Protein AF-A0A368KNG5-F1 (afdb_monomer_lite)

Radius of gyration: 15.56 Å; chains: 1; bounding box: 45×28×42 Å

Secondary structure (DSSP, 8-state):
------HHHHHHHHHHHHHT-HHHHHHHHTTT--TTHHHHHHHH----SSHHHHHHHHHHHHHHHHH-TTS--HHHHHHHHHH-S-HHHHHHHHHHHHHTT---HHHHHHHTTSS-TTSTTTTS---

Foldseek 3Di:
DDLDQDPVLLVVLLVCLQVQVQLVSLLSLLSHPDEVVLVSNVVSDDADPDQVSNQSNLVSNLNSLVSDVNYDLQPSLVVQLPPHPDLVSVVSSQVSCVVVVRDDPVSLVVNCPRPDPPSVPPPPPDD

pLDDT: mean 86.95, std 15.12, range [40.47, 98.12]

Structure (mmCIF, N/CA/C/O backbone):
data_AF-A0A368KNG5-F1
#
_entry.id   AF-A0A368KNG5-F1
#
loop_
_atom_site.group_PDB
_atom_site.id
_atom_site.type_symbol
_atom_site.label_atom_id
_atom_site.label_alt_id
_atom_site.label_comp_id
_atom_site.label_asym_id
_atom_site.label_entity_id
_atom_site.label_seq_id
_atom_site.pdbx_PDB_ins_code
_atom_site.Cartn_x
_atom_site.Cartn_y
_atom_site.Cartn_z
_atom_site.occupancy
_atom_site.B_iso_or_equiv
_atom_site.auth_seq_id
_atom_site.auth_comp_id
_atom_site.auth_asym_id
_atom_site.auth_atom_id
_atom_site.pdbx_PDB_model_num
ATOM 1 N N . MET A 1 1 ? 5.232 18.905 -16.305 1.00 40.47 1 MET A N 1
ATOM 2 C CA . MET A 1 1 ? 5.774 17.787 -17.108 1.00 40.47 1 MET A CA 1
ATOM 3 C C . MET A 1 1 ? 4.615 16.842 -17.365 1.00 40.47 1 MET A C 1
ATOM 5 O O . MET A 1 1 ? 3.859 16.602 -16.436 1.00 40.47 1 MET A O 1
ATOM 9 N N . ALA A 1 2 ? 4.372 16.443 -18.613 1.00 41.97 2 ALA A N 1
ATOM 10 C CA . ALA A 1 2 ? 3.186 15.663 -18.962 1.00 41.97 2 ALA A CA 1
ATOM 11 C C . ALA A 1 2 ? 3.300 14.235 -18.396 1.00 41.97 2 ALA A C 1
ATOM 13 O O . ALA A 1 2 ? 4.155 13.472 -18.840 1.00 41.97 2 ALA A O 1
ATOM 14 N N . ASN A 1 3 ? 2.450 13.907 -17.416 1.00 55.66 3 ASN A N 1
ATOM 15 C CA . ASN A 1 3 ? 2.240 12.558 -16.880 1.00 55.66 3 ASN A CA 1
ATOM 16 C C . ASN A 1 3 ? 1.538 11.707 -17.945 1.00 55.66 3 ASN A C 1
ATOM 18 O O . ASN A 1 3 ? 0.312 11.630 -17.992 1.00 55.66 3 ASN A O 1
ATOM 22 N N . LEU A 1 4 ? 2.312 11.140 -18.866 1.00 64.75 4 LEU A N 1
ATOM 23 C CA . LEU A 1 4 ? 1.796 10.283 -19.928 1.00 64.75 4 LEU A CA 1
ATOM 24 C C . LEU A 1 4 ? 1.708 8.841 -19.431 1.00 64.75 4 LEU A C 1
ATOM 26 O O . LEU A 1 4 ? 2.725 8.243 -19.085 1.00 64.75 4 LEU A O 1
ATOM 30 N N . ARG A 1 5 ? 0.492 8.282 -19.465 1.00 78.81 5 ARG A N 1
ATOM 31 C CA . ARG A 1 5 ? 0.279 6.831 -19.466 1.00 78.81 5 ARG A CA 1
ATOM 32 C C . ARG A 1 5 ? 1.080 6.223 -20.618 1.00 78.81 5 ARG A C 1
ATOM 34 O O . ARG A 1 5 ? 0.843 6.570 -21.775 1.00 78.81 5 ARG A O 1
ATOM 41 N N . SER A 1 6 ? 2.016 5.335 -20.307 1.00 89.94 6 SER A N 1
ATOM 42 C CA . SER A 1 6 ? 2.864 4.648 -21.283 1.00 89.94 6 SER A CA 1
ATOM 43 C C . SER A 1 6 ? 2.987 3.174 -20.916 1.00 89.94 6 SER A C 1
ATOM 45 O O . SER A 1 6 ? 3.413 2.813 -19.817 1.00 89.94 6 SER A O 1
ATOM 47 N N . ALA A 1 7 ? 2.646 2.313 -21.876 1.00 89.38 7 ALA A N 1
ATOM 48 C CA . ALA A 1 7 ? 2.788 0.868 -21.728 1.00 89.38 7 ALA A CA 1
ATOM 49 C C . ALA A 1 7 ? 4.256 0.466 -21.500 1.00 89.38 7 ALA A C 1
ATOM 51 O O . ALA A 1 7 ? 4.539 -0.499 -20.793 1.00 89.38 7 ALA A O 1
ATOM 52 N N . GLU A 1 8 ? 5.201 1.223 -22.059 1.00 92.19 8 GLU A N 1
ATOM 53 C CA . GLU A 1 8 ? 6.633 1.032 -21.856 1.00 92.19 8 GLU A CA 1
ATOM 54 C C . GLU A 1 8 ? 7.055 1.357 -20.423 1.00 92.19 8 GLU A C 1
ATOM 56 O O . GLU A 1 8 ? 7.827 0.592 -19.846 1.00 92.19 8 GLU A O 1
ATOM 61 N N . VAL A 1 9 ? 6.528 2.440 -19.834 1.00 92.31 9 VAL A N 1
ATOM 62 C CA . VAL A 1 9 ? 6.800 2.793 -18.431 1.00 92.31 9 VAL A CA 1
ATOM 63 C C . VAL A 1 9 ? 6.236 1.730 -17.498 1.00 92.31 9 VAL A C 1
ATOM 65 O O . VAL A 1 9 ? 6.942 1.285 -16.596 1.00 92.31 9 VAL A O 1
ATOM 68 N N . ARG A 1 10 ? 5.008 1.260 -17.750 1.00 94.00 10 ARG A N 1
ATOM 69 C CA . ARG A 1 10 ? 4.425 0.160 -16.974 1.00 94.00 10 ARG A CA 1
ATOM 70 C C . ARG A 1 10 ? 5.262 -1.114 -17.076 1.00 94.00 10 ARG A C 1
ATOM 72 O O . ARG A 1 10 ? 5.575 -1.724 -16.059 1.00 94.00 10 ARG A O 1
ATOM 79 N N . ARG A 1 11 ? 5.651 -1.517 -18.291 1.00 93.38 11 ARG A N 1
ATOM 80 C CA . ARG A 1 11 ? 6.492 -2.706 -18.500 1.00 93.38 11 ARG A CA 1
ATOM 81 C C . ARG A 1 11 ? 7.823 -2.579 -17.763 1.00 93.38 11 ARG A C 1
ATOM 83 O O . ARG A 1 11 ? 8.223 -3.518 -17.088 1.00 93.38 11 ARG A O 1
ATOM 90 N N . PHE A 1 12 ? 8.469 -1.418 -17.843 1.00 92.31 12 PHE A N 1
ATOM 91 C CA . PHE A 1 12 ? 9.706 -1.163 -17.113 1.00 92.31 12 PHE A CA 1
ATOM 92 C C . PHE A 1 12 ? 9.497 -1.236 -15.593 1.00 92.31 12 PHE A C 1
ATOM 94 O O . PHE A 1 12 ? 10.291 -1.865 -14.902 1.00 92.31 12 PHE A O 1
ATOM 101 N N . ALA A 1 13 ? 8.406 -0.669 -15.071 1.00 92.69 13 ALA A N 1
ATOM 102 C CA . ALA A 1 13 ? 8.066 -0.756 -13.652 1.00 92.69 13 ALA A CA 1
ATOM 103 C C . ALA A 1 13 ? 7.896 -2.212 -13.188 1.00 92.69 13 ALA A C 1
ATOM 105 O O . ALA A 1 13 ? 8.425 -2.590 -12.146 1.00 92.69 13 ALA A O 1
ATOM 106 N N . LEU A 1 14 ? 7.224 -3.045 -13.990 1.00 92.62 14 LEU A N 1
ATOM 107 C CA . LEU A 1 14 ? 7.075 -4.480 -13.733 1.00 92.62 14 LEU A CA 1
ATOM 108 C C . LEU A 1 14 ? 8.428 -5.206 -13.719 1.00 92.62 14 LEU A C 1
ATOM 110 O O . LEU A 1 14 ? 8.706 -5.960 -12.790 1.00 92.62 14 LEU A O 1
ATOM 114 N N . GLU A 1 15 ? 9.298 -4.934 -14.694 1.00 91.38 15 GLU A N 1
ATOM 115 C CA . GLU A 1 15 ? 10.647 -5.515 -14.751 1.00 91.38 15 GLU A CA 1
ATOM 116 C C . GLU A 1 15 ? 11.497 -5.122 -13.528 1.00 91.38 15 GLU A C 1
ATOM 118 O O . GLU A 1 15 ? 12.173 -5.970 -12.945 1.00 91.38 15 GLU A O 1
ATOM 123 N N . GLN A 1 16 ? 11.450 -3.853 -13.104 1.00 90.12 16 GLN A N 1
ATOM 124 C CA . GLN A 1 16 ? 12.174 -3.381 -11.916 1.00 90.12 16 GLN A CA 1
ATOM 125 C C . GLN A 1 16 ? 11.637 -4.014 -10.626 1.00 90.12 16 GLN A C 1
ATOM 127 O O . GLN A 1 16 ? 12.409 -4.413 -9.747 1.00 90.12 16 GLN A O 1
ATOM 132 N N . LEU A 1 17 ? 10.314 -4.164 -10.537 1.00 89.31 17 LEU A N 1
ATOM 133 C CA . LEU A 1 17 ? 9.642 -4.798 -9.410 1.00 89.31 17 LEU A CA 1
ATOM 134 C C . LEU A 1 17 ? 10.087 -6.263 -9.243 1.00 89.31 17 LEU A C 1
ATOM 136 O O . LEU A 1 17 ? 10.374 -6.693 -8.123 1.00 89.31 17 LEU A O 1
ATOM 140 N N . GLU A 1 18 ? 10.216 -7.002 -10.349 1.00 85.31 18 GLU A N 1
ATOM 141 C CA . GLU A 1 18 ? 10.720 -8.384 -10.373 1.00 85.31 18 GLU A CA 1
ATOM 142 C C . GLU A 1 18 ? 12.214 -8.483 -10.021 1.00 85.31 18 GLU A C 1
ATOM 144 O O . GLU A 1 18 ? 12.638 -9.431 -9.355 1.00 85.31 18 GLU A O 1
ATOM 149 N N . GLN A 1 19 ? 13.017 -7.494 -10.423 1.00 84.62 19 GLN A N 1
ATOM 150 C CA . GLN A 1 19 ? 14.463 -7.448 -10.163 1.00 84.62 19 GLN A CA 1
ATOM 151 C C . GLN A 1 19 ? 14.816 -6.983 -8.739 1.00 84.62 19 GLN A C 1
ATOM 153 O O . GLN A 1 19 ? 15.951 -7.163 -8.295 1.00 84.62 19 GLN A O 1
ATOM 158 N N . GLY A 1 20 ? 13.846 -6.444 -7.993 1.00 75.25 20 GLY A N 1
ATOM 159 C CA . GLY A 1 20 ? 13.990 -6.089 -6.582 1.00 75.25 20 GLY A CA 1
ATOM 160 C C . GLY A 1 20 ? 14.322 -4.622 -6.298 1.00 75.25 20 GLY A C 1
ATOM 161 O O . GLY A 1 20 ? 14.530 -4.294 -5.127 1.00 75.25 20 GLY A O 1
ATOM 162 N N . ASP A 1 21 ? 14.314 -3.740 -7.303 1.00 70.81 21 ASP A N 1
ATOM 163 C CA . ASP A 1 21 ? 14.403 -2.283 -7.112 1.00 70.81 21 ASP A CA 1
ATOM 164 C C . ASP A 1 21 ? 13.001 -1.691 -6.889 1.00 70.81 21 ASP A C 1
ATOM 166 O O . ASP A 1 21 ? 12.309 -1.261 -7.808 1.00 70.81 21 ASP A O 1
ATOM 170 N N . LYS A 1 22 ? 12.534 -1.747 -5.639 1.00 71.25 22 LYS A N 1
ATOM 171 C CA . LYS A 1 22 ? 11.102 -1.601 -5.325 1.00 71.25 22 LYS A CA 1
ATOM 172 C C . LYS A 1 22 ? 10.648 -0.164 -5.150 1.00 71.25 22 LYS A C 1
ATOM 174 O O . LYS A 1 22 ? 9.571 0.174 -5.622 1.00 71.25 22 LYS A O 1
ATOM 179 N N . ALA A 1 23 ? 11.436 0.665 -4.468 1.00 68.38 23 ALA A N 1
ATOM 180 C CA . ALA A 1 23 ? 11.040 2.047 -4.198 1.00 68.38 23 ALA A CA 1
ATOM 181 C C . ALA A 1 23 ? 10.891 2.825 -5.515 1.00 68.38 23 ALA A C 1
ATOM 183 O O . ALA A 1 23 ? 9.859 3.438 -5.769 1.00 68.38 23 ALA A O 1
ATOM 184 N N . SER A 1 24 ? 11.878 2.683 -6.402 1.00 73.00 24 SER A N 1
ATOM 185 C CA . SER A 1 24 ? 11.882 3.285 -7.736 1.00 73.00 24 SER A CA 1
ATOM 186 C C . SER A 1 24 ? 10.757 2.739 -8.620 1.00 73.00 24 SER A C 1
ATOM 188 O O . SER A 1 24 ? 10.138 3.492 -9.367 1.00 73.00 24 SER A O 1
ATOM 190 N N . ALA A 1 25 ? 10.474 1.433 -8.537 1.00 85.12 25 ALA A N 1
ATOM 191 C CA . ALA A 1 25 ? 9.451 0.791 -9.358 1.00 85.12 25 ALA A CA 1
ATOM 192 C C . ALA A 1 25 ? 8.021 1.178 -8.963 1.00 85.12 25 ALA A C 1
ATOM 194 O O . ALA A 1 25 ? 7.195 1.400 -9.845 1.00 85.12 25 ALA A O 1
ATOM 195 N N . ILE A 1 26 ? 7.714 1.255 -7.663 1.00 89.88 26 ILE A N 1
ATOM 196 C CA . ILE A 1 26 ? 6.345 1.508 -7.184 1.00 89.88 26 ILE A CA 1
ATOM 197 C C . ILE A 1 26 ? 5.865 2.899 -7.616 1.00 89.88 26 ILE A C 1
ATOM 199 O O . ILE A 1 26 ? 4.739 3.031 -8.092 1.00 89.88 26 ILE A O 1
ATOM 203 N N . ASP A 1 27 ? 6.723 3.920 -7.543 1.00 87.50 27 ASP A N 1
ATOM 204 C CA . ASP A 1 27 ? 6.387 5.286 -7.970 1.00 87.50 27 ASP A CA 1
ATOM 205 C C . ASP A 1 27 ? 5.930 5.355 -9.441 1.00 87.50 27 ASP A C 1
ATOM 207 O O . ASP A 1 27 ? 4.979 6.067 -9.776 1.00 87.50 27 ASP A O 1
ATOM 211 N N . LEU A 1 28 ? 6.526 4.536 -10.317 1.00 91.00 28 LEU A N 1
ATOM 212 C CA . LEU A 1 28 ? 6.174 4.486 -11.740 1.00 91.00 28 LEU A CA 1
ATOM 213 C C . LEU A 1 28 ? 4.734 4.016 -11.989 1.00 91.00 28 LEU A C 1
ATOM 215 O O . LEU A 1 28 ? 4.142 4.393 -13.008 1.00 91.00 28 LEU A O 1
ATOM 219 N N . PHE A 1 29 ? 4.145 3.245 -11.069 1.00 92.19 29 PHE A N 1
ATOM 220 C CA . PHE A 1 29 ? 2.754 2.810 -11.181 1.00 92.19 29 PHE A CA 1
ATOM 221 C C . PHE A 1 29 ? 1.757 3.943 -10.922 1.00 92.19 29 PHE A C 1
ATOM 223 O O . PHE A 1 29 ? 0.651 3.854 -11.439 1.00 92.19 29 PHE A O 1
ATOM 230 N N . LYS A 1 30 ? 2.117 5.045 -10.241 1.00 88.19 30 LYS A N 1
ATOM 231 C CA . LYS A 1 30 ? 1.154 6.109 -9.867 1.00 88.19 30 LYS A CA 1
ATOM 232 C C . LYS A 1 30 ? 0.279 6.568 -11.039 1.00 88.19 30 LYS A C 1
ATOM 234 O O . LYS A 1 30 ? -0.925 6.714 -10.880 1.00 88.19 30 LYS A O 1
ATOM 239 N N . ASN A 1 31 ? 0.872 6.704 -12.229 1.00 88.44 31 ASN A N 1
ATOM 240 C CA . ASN A 1 31 ? 0.160 7.078 -13.456 1.00 88.44 31 ASN A CA 1
ATOM 241 C C . ASN A 1 31 ? 0.038 5.947 -14.491 1.00 88.44 31 ASN A C 1
ATOM 243 O O . ASN A 1 31 ? -0.581 6.161 -15.529 1.00 88.44 31 ASN A O 1
ATOM 247 N N . ASN A 1 32 ? 0.643 4.781 -14.252 1.00 92.44 32 ASN A N 1
ATOM 248 C CA . ASN A 1 32 ? 0.744 3.679 -15.221 1.00 92.44 32 ASN A CA 1
ATOM 249 C C . ASN A 1 32 ? 0.196 2.354 -14.679 1.00 92.44 32 ASN A C 1
ATOM 251 O O . ASN A 1 32 ? 0.487 1.300 -15.234 1.00 92.44 32 ASN A O 1
ATOM 255 N N . PHE A 1 33 ? -0.553 2.405 -13.585 1.00 94.06 33 PHE A N 1
ATOM 256 C CA . PHE A 1 33 ? -1.191 1.254 -12.974 1.00 94.06 33 PHE A CA 1
ATOM 257 C C . PHE A 1 33 ? -2.314 0.710 -13.862 1.00 94.06 33 PHE A C 1
ATOM 259 O O . PHE A 1 33 ? -3.096 1.468 -14.443 1.00 94.06 33 PHE A O 1
ATOM 266 N N . GLU A 1 34 ? -2.409 -0.613 -13.929 1.00 94.69 34 GLU A N 1
ATOM 267 C CA . GLU A 1 34 ? -3.563 -1.327 -14.465 1.00 94.69 34 GLU A CA 1
ATOM 268 C C . GLU A 1 34 ? -4.122 -2.291 -13.407 1.00 94.69 34 GLU A C 1
ATOM 270 O O . GLU A 1 34 ? -3.343 -2.857 -12.634 1.00 94.69 34 GLU A O 1
ATOM 275 N N . PRO A 1 35 ? -5.445 -2.551 -13.398 1.00 93.12 35 PRO A N 1
ATOM 276 C CA . PRO A 1 35 ? -6.029 -3.563 -12.523 1.00 93.12 35 PRO A CA 1
ATOM 277 C C . PRO A 1 35 ? -5.297 -4.911 -12.626 1.00 93.12 35 PRO A C 1
ATOM 279 O O . PRO A 1 35 ? -5.027 -5.420 -13.721 1.00 93.12 35 PRO A O 1
ATOM 282 N N . GLY A 1 36 ? -4.966 -5.495 -11.477 1.00 93.94 36 GLY A N 1
ATOM 283 C CA . GLY A 1 36 ? -4.122 -6.680 -11.346 1.00 93.94 36 GLY A CA 1
ATOM 284 C C . GLY A 1 36 ? -2.675 -6.367 -10.950 1.00 93.94 36 GLY A C 1
ATOM 285 O O . GLY A 1 36 ? -1.959 -7.280 -10.527 1.00 93.94 36 GLY A O 1
ATOM 286 N N . ASP A 1 37 ? -2.216 -5.117 -11.074 1.00 95.56 37 ASP A N 1
ATOM 287 C CA . ASP A 1 37 ? -0.869 -4.720 -10.648 1.00 95.56 37 ASP A CA 1
ATOM 288 C C . ASP A 1 37 ? -0.716 -4.690 -9.128 1.00 95.56 37 ASP A C 1
ATOM 290 O O . ASP A 1 37 ? 0.369 -4.983 -8.628 1.00 95.56 37 ASP A O 1
ATOM 294 N N . GLU A 1 38 ? -1.797 -4.473 -8.380 1.00 94.94 38 GLU A N 1
ATOM 295 C CA . GLU A 1 38 ? -1.808 -4.601 -6.923 1.00 94.94 38 GLU A CA 1
ATOM 296 C C . GLU A 1 38 ? -1.331 -5.989 -6.473 1.00 94.94 38 GLU A C 1
ATOM 298 O O . GLU A 1 38 ? -0.517 -6.107 -5.558 1.00 94.94 38 GLU A O 1
ATOM 303 N N . ARG A 1 39 ? -1.724 -7.052 -7.190 1.00 95.12 39 ARG A N 1
ATOM 304 C CA . ARG A 1 39 ? -1.284 -8.424 -6.893 1.00 95.12 39 ARG A CA 1
ATOM 305 C C . ARG A 1 39 ? 0.193 -8.628 -7.187 1.00 95.12 39 ARG A C 1
ATOM 307 O O . ARG A 1 39 ? 0.866 -9.365 -6.471 1.00 95.12 39 ARG A O 1
ATOM 314 N N . ARG A 1 40 ? 0.709 -7.982 -8.234 1.00 94.75 40 ARG A N 1
ATOM 315 C CA . ARG A 1 40 ? 2.132 -8.052 -8.592 1.00 94.75 40 ARG A CA 1
ATOM 316 C C . ARG A 1 40 ? 2.982 -7.326 -7.558 1.00 94.75 40 ARG A C 1
ATOM 318 O O . ARG A 1 40 ? 3.982 -7.874 -7.102 1.00 94.75 40 ARG A O 1
ATOM 325 N N . ILE A 1 41 ? 2.541 -6.142 -7.132 1.00 94.38 41 ILE A N 1
ATOM 326 C CA . ILE A 1 41 ? 3.158 -5.384 -6.038 1.00 94.38 41 ILE A CA 1
ATOM 327 C C . ILE A 1 41 ? 3.146 -6.224 -4.758 1.00 94.38 41 ILE A C 1
ATOM 329 O O . ILE A 1 41 ? 4.199 -6.406 -4.147 1.00 94.38 41 ILE A O 1
ATOM 333 N N . LEU A 1 42 ? 1.998 -6.805 -4.399 1.00 94.12 42 LEU A N 1
ATOM 334 C CA . LEU A 1 42 ? 1.840 -7.662 -3.223 1.00 94.12 42 LEU A CA 1
ATOM 335 C C . LEU A 1 42 ? 2.796 -8.863 -3.231 1.00 94.12 42 LEU A C 1
ATOM 337 O O . LEU A 1 42 ? 3.420 -9.161 -2.219 1.00 94.12 42 LEU A O 1
ATOM 341 N N . GLN A 1 43 ? 2.947 -9.546 -4.366 1.00 92.62 43 GLN A N 1
ATOM 342 C CA . GLN A 1 43 ? 3.835 -10.709 -4.478 1.00 92.62 43 GLN A CA 1
ATOM 343 C C . GLN A 1 43 ? 5.321 -10.332 -4.438 1.00 92.62 43 GLN A C 1
ATOM 345 O O . GLN A 1 43 ? 6.149 -11.111 -3.960 1.00 92.62 43 GLN A O 1
ATOM 350 N N . ALA A 1 44 ? 5.674 -9.151 -4.945 1.00 90.31 44 ALA A N 1
ATOM 351 C CA . ALA A 1 44 ? 7.057 -8.706 -5.025 1.00 90.31 44 ALA A CA 1
ATOM 352 C C . ALA A 1 44 ? 7.540 -7.984 -3.759 1.00 90.31 44 ALA A C 1
ATOM 354 O O . ALA A 1 44 ? 8.753 -7.920 -3.508 1.00 90.31 44 ALA A O 1
ATOM 355 N N . ILE A 1 45 ? 6.635 -7.414 -2.957 1.00 88.81 45 ILE A N 1
ATOM 356 C CA . ILE A 1 45 ? 7.015 -6.582 -1.818 1.00 88.81 45 ILE A CA 1
ATOM 357 C C . ILE A 1 45 ? 7.827 -7.382 -0.791 1.00 88.81 45 ILE A C 1
ATOM 359 O O . ILE A 1 45 ? 7.508 -8.501 -0.405 1.00 88.81 45 ILE A O 1
ATOM 363 N N . LYS A 1 46 ? 8.937 -6.791 -0.348 1.00 89.00 46 LYS A N 1
ATOM 364 C CA . LYS A 1 46 ? 9.650 -7.214 0.863 1.00 89.00 46 LYS A CA 1
ATOM 365 C C . LYS A 1 46 ? 9.939 -5.941 1.620 1.00 89.00 46 LYS A C 1
ATOM 367 O O . LYS A 1 46 ? 10.628 -5.075 1.082 1.00 89.00 46 LYS A O 1
ATOM 372 N N . LEU A 1 47 ? 9.356 -5.818 2.802 1.00 90.75 47 LEU A N 1
ATOM 373 C CA . LEU A 1 47 ? 9.490 -4.612 3.595 1.00 90.75 47 LEU A CA 1
ATOM 374 C C . LEU A 1 47 ? 10.884 -4.573 4.229 1.00 90.75 47 LEU A C 1
ATOM 376 O O . LEU A 1 47 ? 11.313 -5.575 4.801 1.00 90.75 47 LEU A O 1
ATOM 380 N N . PRO A 1 48 ? 11.604 -3.449 4.116 1.00 90.75 48 PRO A N 1
ATOM 381 C CA . PRO A 1 48 ? 12.888 -3.295 4.773 1.00 90.75 48 PRO A CA 1
ATOM 382 C C . PRO A 1 48 ? 12.700 -3.181 6.292 1.00 90.75 48 PRO A C 1
ATOM 384 O O . PRO A 1 48 ? 11.693 -2.665 6.786 1.00 90.75 48 PRO A O 1
ATOM 387 N N . GLU A 1 49 ? 13.701 -3.632 7.044 1.00 92.06 49 GLU A N 1
ATOM 388 C CA . GLU A 1 49 ? 13.713 -3.501 8.507 1.00 92.06 49 GLU A CA 1
ATOM 389 C C . GLU A 1 49 ? 13.865 -2.039 8.943 1.00 92.06 49 GLU A C 1
ATOM 391 O O . GLU A 1 49 ? 13.331 -1.632 9.970 1.00 92.06 49 GLU A O 1
ATOM 396 N N . ASN A 1 50 ? 14.551 -1.224 8.138 1.00 94.00 50 ASN A N 1
ATOM 397 C CA . ASN A 1 50 ? 14.728 0.195 8.407 1.00 94.00 50 ASN A CA 1
ATOM 398 C C . ASN A 1 50 ? 13.407 0.966 8.248 1.00 94.00 50 ASN A C 1
ATOM 400 O O . ASN A 1 50 ? 12.837 1.013 7.158 1.00 94.00 50 ASN A O 1
ATOM 404 N N . ASP A 1 51 ? 12.975 1.633 9.319 1.00 94.38 51 ASP A N 1
ATOM 405 C CA . ASP A 1 51 ? 11.707 2.370 9.373 1.00 94.38 51 ASP A CA 1
ATOM 406 C C . ASP A 1 51 ? 11.582 3.454 8.304 1.00 94.38 51 ASP A C 1
ATOM 408 O O . ASP A 1 51 ? 10.519 3.590 7.708 1.00 94.38 51 ASP A O 1
ATOM 412 N N . PHE A 1 52 ? 12.655 4.194 8.012 1.00 92.44 52 PHE A N 1
ATOM 413 C CA . PHE A 1 52 ? 12.626 5.258 7.005 1.00 92.44 52 PHE A CA 1
ATOM 414 C C . PHE A 1 52 ? 12.401 4.692 5.596 1.00 92.44 52 PHE A C 1
ATOM 416 O O . PHE A 1 52 ? 11.548 5.177 4.853 1.00 92.44 52 PHE A O 1
ATOM 423 N N . GLN A 1 53 ? 13.114 3.622 5.242 1.00 91.81 53 GLN A N 1
ATOM 424 C CA . GLN A 1 53 ? 12.924 2.940 3.959 1.00 91.81 53 GLN A CA 1
ATOM 425 C C . GLN A 1 53 ? 11.548 2.268 3.873 1.00 91.81 53 GLN A C 1
ATOM 427 O O . GLN A 1 53 ? 10.901 2.316 2.826 1.00 91.81 53 GLN A O 1
ATOM 432 N N . ARG A 1 54 ? 11.084 1.661 4.974 1.00 94.12 54 ARG A N 1
ATOM 433 C CA . ARG A 1 54 ? 9.776 0.996 5.039 1.00 94.12 54 ARG A CA 1
ATOM 434 C C . ARG A 1 54 ? 8.656 2.010 4.877 1.00 94.12 54 ARG A C 1
ATOM 436 O O . ARG A 1 54 ? 7.747 1.782 4.088 1.00 94.12 54 ARG A O 1
ATOM 443 N N . HIS A 1 55 ? 8.768 3.141 5.566 1.00 94.44 55 HIS A N 1
ATOM 444 C CA . HIS A 1 55 ? 7.857 4.266 5.432 1.00 94.44 55 HIS A CA 1
ATOM 445 C C . HIS A 1 55 ? 7.789 4.764 3.986 1.00 94.44 55 HIS A C 1
ATOM 447 O O . HIS A 1 55 ? 6.688 4.923 3.470 1.00 94.44 55 HIS A O 1
ATOM 453 N N . GLY A 1 56 ? 8.933 4.941 3.313 1.00 92.81 56 GLY A N 1
ATOM 454 C CA . GLY A 1 56 ? 8.972 5.349 1.904 1.00 92.81 56 GLY A CA 1
ATOM 455 C C . GLY A 1 56 ? 8.193 4.394 0.993 1.00 92.81 56 GLY A C 1
ATOM 456 O O . GLY A 1 56 ? 7.242 4.810 0.339 1.00 92.81 56 GLY A O 1
ATOM 457 N N . ILE A 1 57 ? 8.518 3.097 1.040 1.00 93.25 57 ILE A N 1
ATOM 458 C CA . ILE A 1 57 ? 7.857 2.078 0.205 1.00 93.25 57 ILE A CA 1
ATOM 459 C C . ILE A 1 57 ? 6.348 2.012 0.473 1.00 93.25 57 ILE A C 1
ATOM 461 O O . ILE A 1 57 ? 5.557 1.981 -0.467 1.00 93.25 57 ILE A O 1
ATOM 465 N N . LEU A 1 58 ? 5.932 1.991 1.742 1.00 95.75 58 LEU A N 1
ATOM 466 C CA . LEU A 1 58 ? 4.511 1.907 2.094 1.00 95.75 58 LEU A CA 1
ATOM 467 C C . LEU A 1 58 ? 3.743 3.174 1.700 1.00 95.75 58 LEU A C 1
ATOM 469 O O . LEU A 1 58 ? 2.587 3.084 1.293 1.00 95.75 58 LEU A O 1
ATOM 473 N N . THR A 1 59 ? 4.390 4.338 1.772 1.00 95.19 59 THR A N 1
ATOM 474 C CA . THR A 1 59 ? 3.815 5.608 1.317 1.00 95.19 59 THR A CA 1
ATOM 475 C C . THR A 1 59 ? 3.610 5.608 -0.196 1.00 95.19 59 THR A C 1
ATOM 477 O O . THR A 1 59 ? 2.545 6.006 -0.666 1.00 95.19 59 THR A O 1
ATOM 480 N N . ASP A 1 60 ? 4.581 5.114 -0.968 1.00 94.25 60 ASP A N 1
ATOM 481 C CA . ASP A 1 60 ? 4.439 5.020 -2.422 1.00 94.25 60 ASP A CA 1
ATOM 482 C C . ASP A 1 60 ? 3.320 4.059 -2.829 1.00 94.25 60 ASP A C 1
ATOM 484 O O . ASP A 1 60 ? 2.521 4.403 -3.699 1.00 94.25 60 ASP A O 1
ATOM 488 N N . ILE A 1 61 ? 3.191 2.912 -2.152 1.00 95.88 61 ILE A N 1
ATOM 489 C CA . ILE A 1 61 ? 2.070 1.981 -2.364 1.00 95.88 61 ILE A CA 1
ATOM 490 C C . ILE A 1 61 ? 0.742 2.672 -2.076 1.00 95.88 61 ILE A C 1
ATOM 492 O O . ILE A 1 61 ? -0.163 2.637 -2.905 1.00 95.88 61 ILE A O 1
ATOM 496 N N . LEU A 1 62 ? 0.632 3.327 -0.922 1.00 96.31 62 LEU A N 1
ATOM 497 C CA . LEU A 1 62 ? -0.578 4.036 -0.528 1.00 96.31 62 LEU A CA 1
ATOM 498 C C . LEU A 1 62 ? -0.980 5.092 -1.568 1.00 96.31 62 LEU A C 1
ATOM 500 O O . LEU A 1 62 ? -2.159 5.207 -1.892 1.00 96.31 62 LEU A O 1
ATOM 504 N N . TYR A 1 63 ? -0.019 5.838 -2.118 1.00 95.12 63 TYR A N 1
ATOM 505 C CA . TYR A 1 63 ? -0.294 6.801 -3.182 1.00 95.12 63 TYR A CA 1
ATOM 506 C C . TYR A 1 63 ? -0.712 6.138 -4.494 1.00 95.12 63 TYR A C 1
ATOM 508 O O . TYR A 1 63 ? -1.666 6.605 -5.108 1.00 95.12 63 TYR A O 1
ATOM 516 N N . VAL A 1 64 ? -0.065 5.044 -4.907 1.00 95.19 64 VAL A N 1
ATOM 517 C CA . VAL A 1 64 ? -0.496 4.285 -6.095 1.00 95.19 64 VAL A CA 1
ATOM 518 C C . VAL A 1 64 ? -1.954 3.854 -5.953 1.00 95.19 64 VAL A C 1
ATOM 520 O O . VAL A 1 64 ? -2.732 4.064 -6.877 1.00 95.19 64 VAL A O 1
ATOM 523 N N . LEU A 1 65 ? -2.344 3.316 -4.796 1.00 96.38 65 LEU A N 1
ATOM 524 C CA . LEU A 1 65 ? -3.724 2.888 -4.562 1.00 96.38 65 LEU A CA 1
ATOM 525 C C . LEU A 1 65 ? -4.708 4.068 -4.543 1.00 96.38 65 LEU A C 1
ATOM 527 O O . LEU A 1 65 ? -5.771 3.985 -5.149 1.00 96.38 65 LEU A O 1
ATOM 531 N N . LYS A 1 66 ? -4.355 5.183 -3.889 1.00 94.62 66 LYS A N 1
ATOM 532 C CA . LYS A 1 66 ? -5.210 6.383 -3.825 1.00 94.62 66 LYS A CA 1
ATOM 533 C C . LYS A 1 66 ? -5.480 6.999 -5.199 1.00 94.62 66 LYS A C 1
ATOM 535 O O . LYS A 1 66 ? -6.595 7.441 -5.452 1.00 94.62 66 LYS A O 1
ATOM 540 N N . GLU A 1 67 ? -4.477 7.030 -6.072 1.00 93.50 67 GLU A N 1
ATOM 541 C CA . GLU A 1 67 ? -4.596 7.618 -7.415 1.00 93.50 67 GLU A CA 1
ATOM 542 C C . GLU A 1 67 ? -5.308 6.690 -8.418 1.00 93.50 67 GLU A C 1
ATOM 544 O O . GLU A 1 67 ? -5.662 7.116 -9.517 1.00 93.50 67 GLU A O 1
ATOM 549 N N . ASN A 1 68 ? -5.543 5.422 -8.059 1.00 93.56 68 ASN A N 1
ATOM 550 C CA . ASN A 1 68 ? -6.119 4.419 -8.951 1.00 93.56 68 ASN A CA 1
ATOM 551 C C . ASN A 1 68 ? -7.357 3.776 -8.315 1.00 93.56 68 ASN A C 1
ATOM 553 O O . ASN A 1 68 ? -7.277 2.726 -7.689 1.00 93.56 68 ASN A O 1
ATOM 557 N N . ALA A 1 69 ? -8.521 4.399 -8.526 1.00 90.44 69 ALA A N 1
ATOM 558 C CA . ALA A 1 69 ? -9.795 3.985 -7.927 1.00 90.44 69 ALA A CA 1
ATOM 559 C C . ALA A 1 69 ? -10.227 2.542 -8.261 1.00 90.44 69 ALA A C 1
ATOM 561 O O . ALA A 1 69 ? -10.948 1.936 -7.475 1.00 90.44 69 ALA A O 1
ATOM 562 N N . ASP A 1 70 ? -9.773 1.995 -9.394 1.00 91.38 70 ASP A N 1
ATOM 563 C CA . ASP A 1 70 ? -10.061 0.618 -9.820 1.00 91.38 70 ASP A CA 1
ATOM 564 C C . ASP A 1 70 ? -9.109 -0.426 -9.198 1.00 91.38 70 ASP A C 1
ATOM 566 O O . ASP A 1 70 ? -9.231 -1.620 -9.479 1.00 91.38 70 ASP A O 1
ATOM 570 N N . ALA A 1 71 ? -8.123 0.001 -8.401 1.00 94.69 71 ALA A N 1
ATOM 571 C CA . ALA A 1 71 ? -7.223 -0.905 -7.699 1.00 94.69 71 ALA A CA 1
ATOM 572 C C . ALA A 1 71 ? -7.972 -1.657 -6.594 1.00 94.69 71 ALA A C 1
ATOM 574 O O . ALA A 1 71 ? -8.713 -1.047 -5.825 1.00 94.69 71 ALA A O 1
ATOM 575 N N . ASP A 1 72 ? -7.716 -2.960 -6.465 1.00 96.50 72 ASP A N 1
ATOM 576 C CA . ASP A 1 72 ? -8.122 -3.723 -5.284 1.00 96.50 72 ASP A CA 1
ATOM 577 C C . ASP A 1 72 ? -7.189 -3.368 -4.113 1.00 96.50 72 ASP A C 1
ATOM 579 O O . ASP A 1 72 ? -5.998 -3.692 -4.096 1.00 96.50 72 ASP A O 1
ATOM 583 N N . VAL A 1 73 ? -7.727 -2.630 -3.142 1.00 97.50 73 VAL A N 1
ATOM 584 C CA . VAL A 1 73 ? -6.942 -2.084 -2.026 1.00 97.50 73 VAL A CA 1
ATOM 585 C C . VAL A 1 73 ? -6.879 -3.010 -0.816 1.00 97.50 73 VAL A C 1
ATOM 587 O O . VAL A 1 73 ? -6.173 -2.681 0.136 1.00 97.50 73 VAL A O 1
ATOM 590 N N . ALA A 1 74 ? -7.591 -4.142 -0.815 1.00 97.06 74 ALA A N 1
ATOM 591 C CA . ALA A 1 74 ? -7.838 -4.917 0.400 1.00 97.06 74 ALA A CA 1
ATOM 592 C C . ALA A 1 74 ? -6.541 -5.396 1.074 1.00 97.06 74 ALA A C 1
ATOM 594 O O . ALA A 1 74 ? -6.293 -5.087 2.242 1.00 97.06 74 ALA A O 1
ATOM 595 N N . ASP A 1 75 ? -5.688 -6.115 0.343 1.00 97.94 75 ASP A N 1
ATOM 596 C CA . ASP A 1 75 ? -4.475 -6.712 0.915 1.00 97.94 75 ASP A CA 1
ATOM 597 C C . ASP A 1 75 ? -3.373 -5.670 1.138 1.00 97.94 75 ASP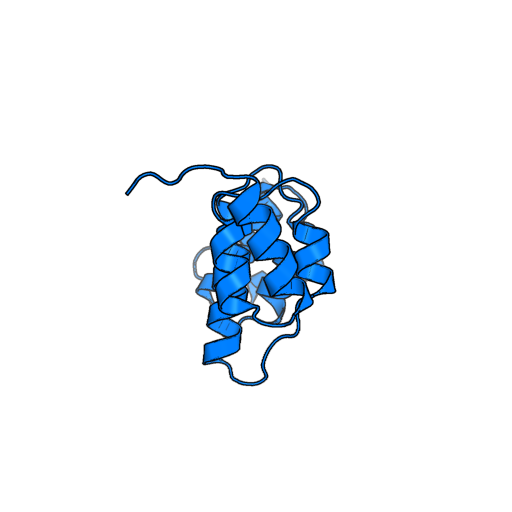 A C 1
ATOM 599 O O . ASP A 1 75 ? -2.777 -5.587 2.215 1.00 97.94 75 ASP A O 1
ATOM 603 N N . LEU A 1 76 ? -3.100 -4.834 0.131 1.00 97.56 76 LEU A N 1
ATOM 604 C CA . LEU A 1 76 ? -2.047 -3.823 0.233 1.00 97.56 76 LEU A CA 1
ATOM 605 C C . LEU A 1 76 ? -2.399 -2.721 1.240 1.00 97.56 76 LEU A C 1
ATOM 607 O O . LEU A 1 76 ? -1.511 -2.262 1.955 1.00 97.56 76 LEU A O 1
ATOM 611 N N . GLY A 1 77 ? -3.671 -2.331 1.351 1.00 97.81 77 GLY A N 1
ATOM 612 C CA . GLY A 1 77 ? -4.135 -1.382 2.363 1.00 97.81 77 GLY A CA 1
ATOM 613 C C . GLY A 1 77 ? -3.926 -1.913 3.783 1.00 97.81 77 GLY A C 1
ATOM 614 O O . GLY A 1 77 ? -3.395 -1.195 4.632 1.00 97.81 77 GLY A O 1
ATOM 615 N N . GLN A 1 78 ? -4.235 -3.192 4.027 1.00 98.12 78 GLN A N 1
ATOM 616 C CA . GLN A 1 78 ? -3.950 -3.849 5.310 1.00 98.12 78 GLN A CA 1
ATOM 617 C C . GLN A 1 78 ? -2.442 -3.914 5.602 1.00 98.12 78 GLN A C 1
ATOM 619 O O . GLN A 1 78 ? -2.023 -3.630 6.725 1.00 98.12 78 GLN A O 1
ATOM 624 N N . ILE A 1 79 ? -1.609 -4.224 4.600 1.00 97.75 79 ILE A N 1
ATOM 625 C CA . ILE A 1 79 ? -0.143 -4.223 4.749 1.00 97.75 79 ILE A CA 1
ATOM 626 C C . ILE A 1 79 ? 0.378 -2.835 5.122 1.00 97.75 79 ILE A C 1
ATOM 628 O O . ILE A 1 79 ? 1.224 -2.724 6.014 1.00 97.75 79 ILE A O 1
ATOM 632 N N . VAL A 1 80 ? -0.118 -1.780 4.465 1.00 97.62 80 VAL A N 1
ATOM 633 C CA . VAL A 1 80 ? 0.252 -0.398 4.798 1.00 97.62 80 VAL A CA 1
ATOM 634 C C . VAL A 1 80 ? -0.117 -0.093 6.243 1.00 97.62 80 VAL A C 1
ATOM 636 O O . VAL A 1 80 ? 0.756 0.347 6.989 1.00 97.62 80 VAL A O 1
ATOM 639 N N . TYR A 1 81 ? -1.356 -0.375 6.654 1.00 97.62 81 TYR A N 1
ATOM 640 C CA . TYR A 1 81 ? -1.819 -0.142 8.022 1.00 97.62 81 TYR A CA 1
ATOM 641 C C . TYR A 1 81 ? -0.946 -0.859 9.065 1.00 97.62 81 TYR A C 1
ATOM 643 O O . TYR A 1 81 ? -0.448 -0.249 10.016 1.00 97.62 81 TYR A O 1
ATOM 651 N N . PHE A 1 82 ? -0.712 -2.156 8.862 1.00 96.62 82 PHE A N 1
ATOM 652 C CA . PHE A 1 82 ? -0.040 -2.991 9.851 1.00 96.62 82 PHE A CA 1
ATOM 653 C C . PHE A 1 82 ? 1.450 -2.653 10.000 1.00 96.62 82 PHE A C 1
ATOM 655 O O . PHE A 1 82 ? 1.978 -2.662 11.111 1.00 96.62 82 PHE A O 1
ATOM 662 N N . HIS A 1 83 ? 2.140 -2.338 8.898 1.00 96.81 83 HIS A N 1
ATOM 663 C CA . HIS A 1 83 ? 3.602 -2.228 8.896 1.00 96.81 83 HIS A CA 1
ATOM 664 C C . HIS A 1 83 ? 4.157 -0.802 8.866 1.00 96.81 83 HIS A C 1
ATOM 666 O O . HIS A 1 83 ? 5.373 -0.620 9.040 1.00 96.81 83 HIS A O 1
ATOM 672 N N . THR A 1 84 ? 3.324 0.210 8.617 1.00 95.31 84 THR A N 1
ATOM 673 C CA . THR A 1 84 ? 3.804 1.593 8.609 1.00 95.31 84 THR A CA 1
ATOM 674 C C . THR A 1 84 ? 4.140 2.063 10.028 1.00 95.31 84 THR A C 1
ATOM 676 O O . THR A 1 84 ? 3.369 1.818 10.953 1.00 95.31 84 THR A O 1
ATOM 679 N N . PRO A 1 85 ? 5.273 2.760 10.234 1.00 92.31 85 PRO A N 1
ATOM 680 C CA . PRO A 1 85 ? 5.589 3.376 11.522 1.00 92.31 85 PRO A CA 1
ATOM 681 C C . PRO A 1 85 ? 4.857 4.717 11.745 1.00 92.31 85 PRO A C 1
ATOM 683 O O . PRO A 1 85 ? 5.088 5.378 12.752 1.00 92.31 85 PRO A O 1
ATOM 686 N N . CYS A 1 86 ? 4.030 5.168 10.794 1.00 93.12 86 CYS A N 1
ATOM 687 C CA . CYS A 1 86 ? 3.448 6.511 10.764 1.00 93.12 86 CYS A CA 1
ATOM 688 C C . CYS A 1 86 ? 1.927 6.480 10.971 1.00 93.12 86 CYS A C 1
ATOM 690 O O . CYS A 1 86 ? 1.206 5.894 10.161 1.00 93.12 86 CYS A O 1
ATOM 692 N N . SER A 1 87 ? 1.427 7.172 12.001 1.00 91.50 87 SER A N 1
ATOM 693 C CA . SER A 1 87 ? -0.011 7.257 12.309 1.00 91.50 87 SER A CA 1
ATOM 694 C C . SER A 1 87 ? -0.831 7.872 11.169 1.00 91.50 87 SER A C 1
ATOM 696 O O . SER A 1 87 ? -1.871 7.334 10.812 1.00 91.50 87 SER A O 1
ATOM 698 N N . PHE A 1 88 ? -0.331 8.912 10.497 1.00 92.12 88 PHE A N 1
ATOM 699 C CA . PHE A 1 88 ? -1.012 9.500 9.330 1.00 92.12 88 PHE A CA 1
ATOM 700 C C . PHE A 1 88 ? -1.134 8.524 8.146 1.00 92.12 88 PHE A C 1
ATOM 702 O O . PHE A 1 88 ? -2.104 8.556 7.383 1.00 92.12 88 PHE A O 1
ATOM 709 N N . CYS A 1 89 ? -0.144 7.641 7.969 1.00 95.12 89 CYS A N 1
ATOM 710 C CA . CYS A 1 89 ? -0.213 6.591 6.952 1.00 95.12 89 CYS A CA 1
ATOM 711 C C . CYS A 1 89 ? -1.216 5.503 7.344 1.00 95.12 89 CYS A C 1
ATOM 713 O O . CYS A 1 89 ? -1.930 5.021 6.465 1.00 95.12 89 CYS A O 1
ATOM 715 N N . ARG A 1 90 ? -1.299 5.149 8.638 1.00 95.75 90 ARG A N 1
ATOM 716 C CA . ARG A 1 90 ? -2.332 4.239 9.157 1.00 95.75 90 ARG A CA 1
ATOM 717 C C . ARG A 1 90 ? -3.722 4.788 8.888 1.00 95.75 90 ARG A C 1
ATOM 719 O O . ARG A 1 90 ? -4.507 4.126 8.220 1.00 95.75 90 ARG A O 1
ATOM 726 N N . GLU A 1 91 ? -3.974 6.027 9.293 1.00 95.31 91 GLU A N 1
ATOM 727 C CA . GLU A 1 91 ? -5.232 6.729 9.044 1.00 95.31 91 GLU A CA 1
ATOM 728 C C . GLU A 1 91 ? -5.624 6.700 7.563 1.00 95.31 91 GLU A C 1
ATOM 730 O O . GLU A 1 91 ? -6.738 6.344 7.184 1.00 95.31 91 GLU A O 1
ATOM 735 N N . SER A 1 92 ? -4.671 7.051 6.700 1.00 96.00 92 SER A N 1
ATOM 736 C CA . SER A 1 92 ? -4.884 7.063 5.261 1.00 96.00 92 SER A CA 1
ATOM 737 C C . SER A 1 92 ? -5.219 5.685 4.697 1.00 96.00 92 SER A C 1
ATOM 739 O O . SER A 1 92 ? -5.992 5.607 3.744 1.00 96.00 92 SER A O 1
ATOM 741 N N . ALA A 1 93 ? -4.633 4.619 5.246 1.00 97.38 93 ALA A N 1
ATOM 742 C CA . ALA A 1 93 ? -4.948 3.252 4.857 1.00 97.38 93 ALA A CA 1
ATOM 743 C C . ALA A 1 93 ? -6.354 2.847 5.324 1.00 97.38 93 ALA A C 1
ATOM 745 O O . ALA A 1 93 ? -7.102 2.285 4.529 1.00 97.38 93 ALA A O 1
ATOM 746 N N . VAL A 1 94 ? -6.748 3.205 6.554 1.00 96.75 94 VAL A N 1
ATOM 747 C CA . VAL A 1 94 ? -8.116 2.992 7.066 1.00 96.75 94 VAL A CA 1
ATOM 748 C C . VAL A 1 94 ? -9.134 3.677 6.154 1.00 96.75 94 VAL A C 1
ATOM 750 O O . VAL A 1 94 ? -10.048 3.025 5.651 1.00 96.75 94 VAL A O 1
ATOM 753 N N . LYS A 1 95 ? -8.937 4.969 5.859 1.00 96.19 95 LYS A N 1
ATOM 754 C CA . LYS A 1 95 ? -9.814 5.749 4.969 1.00 96.19 95 LYS A CA 1
ATOM 755 C C . LYS A 1 95 ? -9.909 5.144 3.568 1.00 96.19 95 LYS A C 1
ATOM 757 O O . LYS A 1 95 ? -10.993 5.097 2.996 1.00 96.19 95 LYS A O 1
ATOM 762 N N . LEU A 1 96 ? -8.791 4.660 3.024 1.00 97.00 96 LEU A N 1
ATOM 763 C CA . LEU A 1 96 ? -8.760 3.998 1.720 1.00 97.00 96 LEU A CA 1
ATOM 764 C C . LEU A 1 96 ? -9.576 2.692 1.723 1.00 97.00 96 LEU A C 1
ATOM 766 O O . LEU A 1 96 ? -10.394 2.482 0.831 1.00 97.00 96 LEU A O 1
ATOM 770 N N . LEU A 1 97 ? -9.379 1.840 2.733 1.00 97.56 97 LEU A N 1
ATOM 771 C CA . LEU A 1 97 ? -10.090 0.566 2.880 1.00 97.56 97 LEU A CA 1
ATOM 772 C C . LEU A 1 97 ? -11.59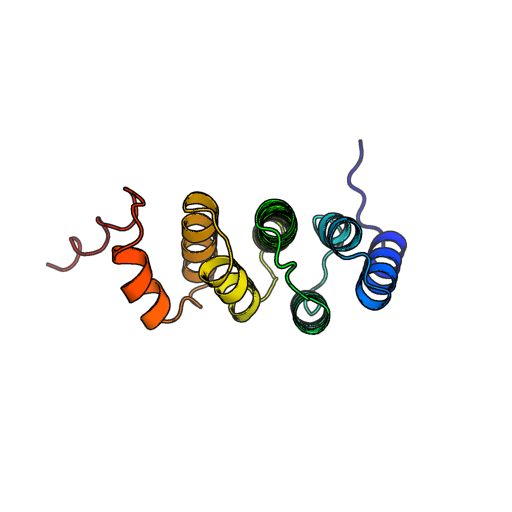8 0.771 3.105 1.00 97.56 97 LEU A C 1
ATOM 774 O O . LEU A 1 97 ? -12.413 0.058 2.516 1.00 97.56 97 LEU A O 1
ATOM 778 N N . LEU A 1 98 ? -11.975 1.759 3.924 1.00 96.50 98 LEU A N 1
ATOM 779 C CA . LEU A 1 98 ? -13.371 2.153 4.142 1.00 96.50 98 LEU A CA 1
ATOM 780 C C . LEU A 1 98 ? -14.006 2.698 2.862 1.00 96.50 98 LEU A C 1
ATOM 782 O O . LEU A 1 98 ? -15.122 2.314 2.523 1.00 96.50 98 LEU A O 1
ATOM 786 N N . GLY A 1 99 ? -13.279 3.534 2.114 1.00 95.69 99 GLY A N 1
ATOM 787 C CA . GLY A 1 99 ? -13.755 4.122 0.861 1.00 95.69 99 GLY A CA 1
ATOM 788 C C . GLY A 1 99 ? -14.111 3.093 -0.217 1.00 95.69 99 GLY A C 1
ATOM 789 O O . GLY A 1 99 ? -14.949 3.378 -1.069 1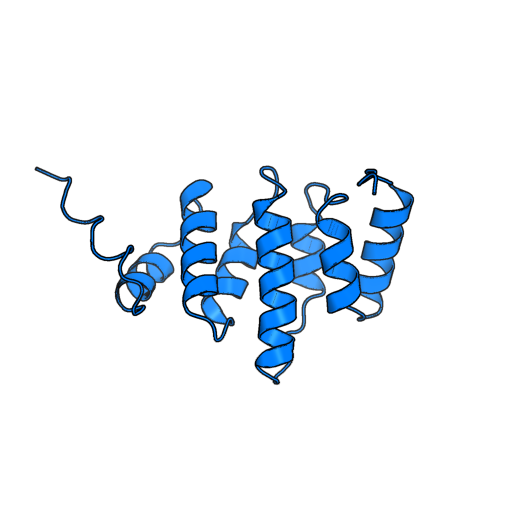.00 95.69 99 GLY A O 1
ATOM 790 N N . GLN A 1 100 ? -13.525 1.893 -0.162 1.00 95.81 100 GLN A N 1
ATOM 791 C CA . GLN A 1 100 ? -13.882 0.767 -1.033 1.00 95.81 100 GLN A CA 1
ATOM 792 C C . GLN A 1 100 ? -14.742 -0.308 -0.345 1.00 95.81 100 GLN A C 1
ATOM 794 O O . GLN A 1 100 ? -15.043 -1.330 -0.958 1.00 95.81 100 GLN A O 1
ATOM 799 N N . ASN A 1 101 ? -15.173 -0.089 0.901 1.00 96.31 101 ASN A N 1
ATOM 800 C CA . ASN A 1 101 ? -15.961 -1.042 1.687 1.00 96.31 101 ASN A CA 1
ATOM 801 C C . ASN A 1 101 ? -15.288 -2.427 1.831 1.00 96.31 101 ASN A C 1
ATOM 803 O O . ASN A 1 101 ? -15.941 -3.469 1.763 1.00 96.31 101 ASN A O 1
ATOM 807 N N . VAL A 1 102 ? -13.962 -2.432 2.009 1.00 97.50 102 VAL A N 1
ATOM 808 C CA . VAL A 1 102 ? -13.137 -3.645 2.187 1.00 97.50 102 VAL A CA 1
ATOM 809 C C . VAL A 1 102 ? -12.339 -3.637 3.493 1.00 97.50 102 VAL A C 1
ATOM 811 O O . VAL A 1 102 ? -11.511 -4.519 3.718 1.00 97.50 102 VAL A O 1
ATOM 814 N N . ALA A 1 103 ? -12.567 -2.652 4.367 1.00 96.50 103 ALA A N 1
ATOM 815 C CA . ALA A 1 103 ? -11.941 -2.610 5.683 1.00 96.50 103 ALA A CA 1
ATOM 816 C C . ALA A 1 103 ? -12.412 -3.798 6.540 1.00 96.50 103 ALA A C 1
ATOM 818 O O . ALA A 1 103 ? -13.615 -3.948 6.768 1.00 96.50 103 ALA A O 1
ATOM 819 N N . PRO A 1 104 ? -11.499 -4.654 7.031 1.00 96.44 104 PRO A N 1
ATOM 820 C CA . PRO A 1 104 ? -11.891 -5.750 7.899 1.00 96.44 104 PRO A CA 1
ATOM 821 C C . PRO A 1 104 ? -12.199 -5.235 9.311 1.00 96.44 104 PRO A C 1
ATOM 823 O O . PRO A 1 104 ? -11.532 -4.328 9.805 1.00 96.44 104 PRO A O 1
ATOM 826 N N . ALA A 1 105 ? -13.170 -5.860 9.985 1.00 95.56 105 ALA A N 1
ATOM 827 C CA . ALA A 1 105 ? -13.634 -5.435 11.310 1.00 95.56 105 ALA A CA 1
ATOM 828 C C . ALA A 1 105 ? -12.497 -5.309 12.339 1.00 95.56 105 ALA A C 1
ATOM 830 O O . ALA A 1 105 ? -12.402 -4.294 13.017 1.00 95.56 105 ALA A O 1
ATOM 831 N N . TRP A 1 106 ? -11.572 -6.277 12.376 1.00 95.06 106 TRP A N 1
ATOM 832 C CA . TRP A 1 106 ? -10.432 -6.254 13.302 1.00 95.06 106 TRP A CA 1
ATOM 833 C C . TRP A 1 106 ? -9.543 -5.012 13.136 1.00 95.06 106 TRP A C 1
ATOM 835 O O . TRP A 1 106 ? -8.962 -4.537 14.104 1.00 95.06 106 TRP A O 1
ATOM 845 N N . LEU A 1 107 ? -9.417 -4.489 11.912 1.00 95.56 107 LEU A N 1
ATOM 846 C CA . LEU A 1 107 ? -8.585 -3.323 11.624 1.00 95.56 107 LEU A CA 1
ATOM 847 C C . LEU A 1 107 ? -9.277 -2.046 12.089 1.00 95.56 107 LEU A C 1
ATOM 849 O O . LEU A 1 107 ? -8.608 -1.155 12.593 1.00 95.56 107 LEU A O 1
ATOM 853 N N . LEU A 1 108 ? 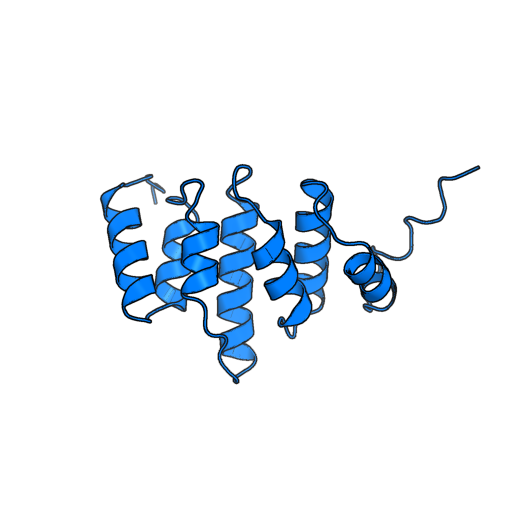-10.604 -1.968 11.952 1.00 93.88 108 LEU A N 1
ATOM 854 C CA . LEU A 1 108 ? -11.397 -0.853 12.477 1.00 93.88 108 LEU A CA 1
ATOM 855 C C . LEU A 1 108 ? -11.395 -0.846 14.009 1.00 93.88 108 LEU A C 1
ATOM 857 O O . LEU A 1 108 ? -11.213 0.204 14.617 1.00 93.88 108 LEU A O 1
ATOM 861 N N . GLU A 1 109 ? -11.515 -2.026 14.621 1.00 93.50 109 GLU A N 1
ATOM 862 C CA . GLU A 1 109 ? -11.385 -2.198 16.067 1.00 93.50 109 GLU A CA 1
ATOM 863 C C . GL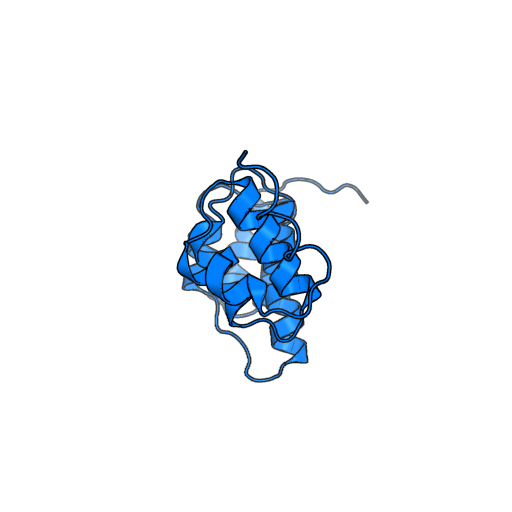U A 1 109 ? -9.995 -1.784 16.566 1.00 93.50 109 GLU A C 1
ATOM 865 O O . GLU A 1 109 ? -9.902 -1.129 17.594 1.00 93.50 109 GLU A O 1
ATOM 870 N N . GLU A 1 110 ? -8.910 -2.117 15.866 1.00 93.12 110 GLU A N 1
ATOM 871 C CA . GLU A 1 110 ? -7.566 -1.658 16.252 1.00 93.12 110 GLU A CA 1
ATOM 872 C C . GLU A 1 110 ? -7.404 -0.141 16.045 1.00 93.12 110 GLU A C 1
ATOM 874 O O . GLU A 1 110 ? -6.844 0.552 16.895 1.00 93.12 110 GLU A O 1
ATOM 879 N N . ALA A 1 111 ? -7.937 0.392 14.941 1.00 91.81 111 ALA A N 1
ATOM 880 C CA . ALA A 1 111 ? -7.786 1.793 14.559 1.00 91.81 111 ALA A CA 1
ATOM 881 C C . ALA A 1 111 ? -8.402 2.775 15.568 1.00 91.81 111 ALA A C 1
ATOM 883 O O . ALA A 1 111 ? -7.930 3.906 15.660 1.00 91.81 111 ALA A O 1
ATOM 884 N N . GLN A 1 112 ? -9.386 2.354 16.372 1.00 88.44 112 GLN A N 1
ATOM 885 C CA . GLN A 1 112 ? -9.940 3.176 17.462 1.00 88.44 112 GLN A CA 1
ATOM 886 C C . GLN A 1 112 ? -8.888 3.543 18.527 1.00 88.44 112 GLN A C 1
ATOM 888 O O . GLN A 1 112 ? -9.039 4.525 19.251 1.00 88.44 112 GLN A O 1
ATOM 893 N N . TYR A 1 113 ? -7.834 2.731 18.650 1.00 87.94 113 TYR A N 1
ATOM 894 C CA . TYR A 1 113 ? -6.747 2.936 19.604 1.00 87.94 113 TYR A CA 1
ATOM 895 C C . TYR A 1 113 ? -5.550 3.658 18.987 1.00 87.94 113 TYR A C 1
ATOM 897 O O . TYR A 1 113 ? -4.618 4.028 19.710 1.00 87.94 113 TYR A O 1
ATOM 905 N N . ASP A 1 114 ? -5.553 3.880 17.670 1.00 85.00 114 ASP A N 1
ATOM 906 C CA . ASP A 1 114 ? -4.581 4.767 17.057 1.00 85.00 114 ASP A CA 1
ATOM 907 C C . ASP A 1 114 ? -4.859 6.196 17.546 1.00 85.00 114 ASP A C 1
ATOM 909 O O . ASP A 1 114 ? -5.995 6.661 17.558 1.00 85.00 114 ASP A O 1
ATOM 913 N N . ALA A 1 115 ? -3.813 6.917 17.956 1.00 66.88 115 ALA A N 1
ATOM 914 C CA . ALA A 1 115 ? -3.913 8.306 18.415 1.00 66.88 115 ALA A CA 1
ATOM 915 C C . ALA A 1 115 ? -4.150 9.279 17.238 1.00 66.88 115 ALA A C 1
ATOM 917 O O . ALA A 1 115 ? -3.345 10.175 16.978 1.00 66.88 115 ALA A O 1
ATOM 918 N N . ILE A 1 116 ? -5.223 9.047 16.487 1.00 64.12 116 ILE A N 1
ATOM 919 C CA . ILE A 1 116 ? -5.684 9.820 15.342 1.00 64.12 116 ILE A CA 1
ATOM 920 C C . ILE A 1 116 ? -7.022 10.430 15.759 1.00 64.12 116 ILE A C 1
ATOM 922 O O . ILE A 1 116 ? -7.991 9.713 15.990 1.00 64.12 116 ILE A O 1
ATOM 926 N N . GLU A 1 117 ? -7.074 11.756 15.858 1.00 56.31 117 GLU A N 1
ATOM 927 C CA . GLU A 1 117 ? -8.228 12.483 16.408 1.00 56.31 117 GLU A CA 1
ATOM 928 C C . GLU A 1 117 ? -9.544 12.236 15.636 1.00 56.31 117 GLU A C 1
ATOM 930 O O . GLU A 1 117 ? -10.608 12.392 16.214 1.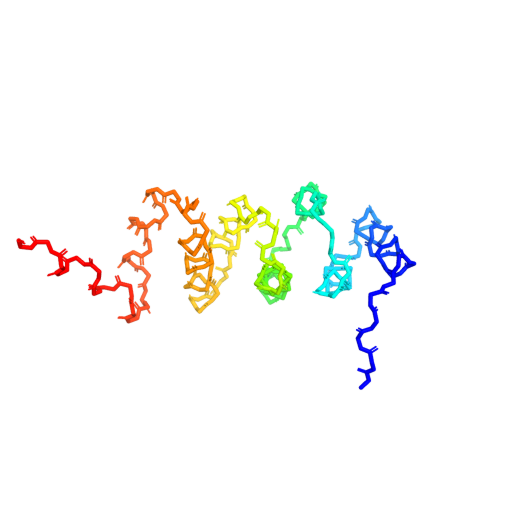00 56.31 117 GLU A O 1
ATOM 935 N N . GLU A 1 118 ? -9.493 11.805 14.368 1.00 55.31 118 GLU A N 1
ATOM 936 C CA . GLU A 1 118 ? -10.667 11.703 13.479 1.00 55.31 118 GLU A CA 1
ATOM 937 C C . GLU A 1 118 ? -11.376 10.326 13.477 1.00 55.31 118 GLU A C 1
ATOM 939 O O . GLU A 1 118 ? -12.449 10.198 12.892 1.00 55.31 118 GLU A O 1
ATOM 944 N N . ILE A 1 119 ? -10.816 9.278 14.104 1.00 53.31 119 ILE A N 1
ATOM 945 C CA . ILE A 1 119 ? -11.437 7.928 14.121 1.00 53.31 119 ILE A CA 1
ATOM 946 C C . ILE A 1 119 ? -12.435 7.756 15.285 1.00 53.31 119 ILE A C 1
ATOM 948 O O . ILE A 1 119 ? -13.299 6.885 15.231 1.00 53.31 119 ILE A O 1
ATOM 952 N N . LEU A 1 120 ? -12.371 8.612 16.308 1.00 46.41 120 LEU A N 1
ATOM 953 C CA . LEU A 1 120 ? -13.144 8.469 17.549 1.00 46.41 120 LEU A CA 1
ATOM 954 C C . LEU A 1 120 ? -14.623 8.901 17.450 1.00 46.41 120 LEU A C 1
ATOM 956 O O . LEU A 1 120 ? -15.376 8.639 18.382 1.00 46.41 120 LEU A O 1
ATOM 960 N N . ASP A 1 121 ? -15.050 9.501 16.333 1.00 48.31 121 ASP A N 1
ATOM 961 C CA . ASP A 1 121 ? -16.367 10.154 16.215 1.00 48.31 121 ASP A CA 1
ATOM 962 C C . ASP A 1 121 ? -17.419 9.354 15.410 1.00 48.31 121 ASP A C 1
ATOM 964 O O . ASP A 1 121 ? -18.518 9.852 15.173 1.00 48.31 121 ASP A O 1
ATOM 968 N N . GLN A 1 122 ? -17.138 8.120 14.964 1.00 51.59 122 GLN A N 1
ATOM 969 C CA . GLN A 1 122 ? -18.088 7.368 14.112 1.00 51.59 122 GLN A CA 1
ATOM 970 C C . GLN A 1 122 ? -19.148 6.544 14.868 1.00 51.59 122 GLN A C 1
ATOM 972 O O . GLN A 1 122 ? -20.036 5.985 14.227 1.00 51.59 122 GLN A O 1
ATOM 977 N N . ASP A 1 123 ? -19.112 6.515 16.204 1.00 45.81 123 ASP A N 1
ATOM 978 C CA . ASP A 1 123 ? -20.070 5.760 17.031 1.00 45.81 123 ASP A CA 1
ATOM 979 C C . ASP A 1 123 ? -21.309 6.577 17.478 1.00 45.81 123 ASP A C 1
ATOM 981 O O . ASP A 1 123 ? -22.181 6.029 18.154 1.00 45.81 123 ASP A O 1
ATOM 985 N N . GLU A 1 124 ? -21.447 7.860 17.106 1.00 48.31 124 GLU A N 1
ATOM 986 C CA . GLU A 1 124 ? -22.561 8.712 17.585 1.00 48.31 124 GLU A CA 1
ATOM 987 C C . GLU A 1 124 ? -23.803 8.803 16.668 1.00 48.31 124 GLU A C 1
ATOM 989 O O . GLU A 1 124 ? -24.815 9.361 17.086 1.00 48.31 124 GLU A O 1
ATOM 994 N N . GLU A 1 125 ? -23.826 8.209 15.469 1.00 49.53 125 GLU A N 1
ATOM 995 C CA . GLU A 1 125 ? -25.032 8.220 14.610 1.00 49.53 125 GLU A CA 1
ATOM 996 C C . GLU A 1 125 ? -25.706 6.844 14.528 1.00 49.53 125 GLU A C 1
ATOM 998 O O . GLU A 1 125 ? -25.702 6.156 13.507 1.00 49.53 125 GLU A O 1
ATOM 1003 N N . SER A 1 126 ? -26.313 6.424 15.636 1.00 46.34 126 SER A N 1
ATOM 1004 C CA . SER A 1 126 ? -27.282 5.321 15.679 1.00 46.34 126 SER A CA 1
ATOM 1005 C C . SER A 1 126 ? -28.270 5.529 16.834 1.00 46.34 126 SER A C 1
ATOM 1007 O O . SER A 1 126 ? -28.258 4.780 17.810 1.00 46.34 126 SER A O 1
ATOM 1009 N N . GLU A 1 127 ? -29.116 6.559 16.721 1.00 42.28 127 GLU A N 1
ATOM 1010 C CA . GLU A 1 127 ? -30.371 6.683 17.489 1.00 42.28 127 GLU A CA 1
ATOM 1011 C C . GLU A 1 127 ? -31.574 6.150 16.695 1.00 42.28 127 GLU A C 1
ATOM 1013 O O . GLU A 1 127 ? -31.702 6.482 15.492 1.00 42.28 127 GLU A O 1
#

Sequence (127 aa):
MANLRSAEVRRFALEQLEQGDKASAIDLFKNNFEPGDERRILQAIKLPENDFQRHGILTDILYVLKENADADVADLGQIVYFHTPCSFCRESAVKLLLGQNVAPAWLLEEAQYDAIEEILDQDEESE

Organism: NCBI:txid1031537